Protein AF-A0A1F2X149-F1 (afdb_monomer_lite)

Secondary structure (DSSP, 8-state):
--HHHHHHHHHHHHHHHHHHHHHHHHHHHHHHHHHTT----SHHHHHHHHHHHHIIIIIHHHHHHHHHHHHHHHHHTTSS-STTHHHHHHHHHHHHHHHHHHHHHHHHHHHHTHHHHHHHHHHHHTS---

Sequence (130 aa):
MNDKARFGKYRGLSIASLVTGLLSVVSISLIFRWSSSFHVINLETLLTKLIIVFILGIGLPLTAIICGSIDLKRIKAGRCNNKGKGLSITGIVLGSLFLTLGLLLFIEEIFFNMSAINDLIFKYEQIPSK

Structure (mmCIF, N/CA/C/O backbone):
data_AF-A0A1F2X149-F1
#
_entry.id   AF-A0A1F2X149-F1
#
loop_
_atom_site.group_PDB
_atom_site.id
_atom_site.type_symbol
_atom_site.label_atom_id
_atom_site.label_alt_id
_atom_site.label_comp_id
_atom_site.label_asym_id
_atom_site.label_entity_id
_atom_site.label_seq_id
_atom_site.pdbx_PDB_ins_code
_atom_site.Cartn_x
_atom_site.Cartn_y
_atom_site.Cartn_z
_atom_site.occupancy
_atom_site.B_iso_or_equiv
_atom_site.auth_seq_id
_atom_site.auth_comp_id
_atom_site.auth_asym_id
_atom_site.auth_atom_id
_atom_site.pdbx_PDB_model_num
ATOM 1 N N . MET A 1 1 ? -19.504 21.571 27.629 1.00 43.56 1 MET A N 1
ATOM 2 C CA . MET A 1 1 ? -18.397 21.242 26.700 1.00 43.56 1 MET A CA 1
ATOM 3 C C . MET A 1 1 ? -18.920 20.191 25.720 1.00 43.56 1 MET A C 1
ATOM 5 O O . MET A 1 1 ? -19.611 19.285 26.153 1.00 43.56 1 MET A O 1
ATOM 9 N N . ASN A 1 2 ? -18.753 20.389 24.409 1.00 46.97 2 ASN A N 1
ATOM 10 C CA . ASN A 1 2 ? -19.522 19.703 23.356 1.00 46.97 2 ASN A CA 1
ATOM 11 C C . ASN A 1 2 ? -19.009 18.274 23.080 1.00 46.97 2 ASN A C 1
ATOM 13 O O . ASN A 1 2 ? -18.217 18.046 22.162 1.00 46.97 2 ASN A O 1
ATOM 17 N N . ASP A 1 3 ? -19.458 17.306 23.876 1.00 50.97 3 ASP A N 1
ATOM 18 C CA . ASP A 1 3 ? -19.035 15.906 23.764 1.00 50.97 3 ASP A CA 1
ATOM 19 C C . ASP A 1 3 ? -19.369 15.287 22.394 1.00 50.97 3 ASP A C 1
ATOM 21 O O . ASP A 1 3 ? -18.582 14.508 21.854 1.00 50.97 3 ASP A O 1
ATOM 25 N N . LYS A 1 4 ? -20.461 15.713 21.742 1.00 47.94 4 LYS A N 1
ATOM 26 C CA . LYS A 1 4 ? -20.848 15.233 20.400 1.00 47.94 4 LYS A CA 1
ATOM 27 C C . LYS A 1 4 ? -19.817 15.569 19.312 1.00 47.94 4 LYS A C 1
ATOM 29 O O . LYS A 1 4 ? -19.559 14.730 18.449 1.00 47.94 4 LYS A O 1
ATOM 34 N N . ALA A 1 5 ? -19.189 16.746 19.367 1.00 48.50 5 ALA A N 1
ATOM 35 C CA . ALA A 1 5 ? -18.159 17.148 18.399 1.00 48.50 5 ALA A CA 1
ATOM 36 C C . ALA A 1 5 ? -16.861 16.338 18.555 1.00 48.50 5 ALA A C 1
ATOM 38 O O . ALA A 1 5 ? -16.192 16.021 17.569 1.00 48.50 5 ALA A O 1
ATOM 39 N N . ARG A 1 6 ? -16.531 15.943 19.792 1.00 50.44 6 ARG A N 1
ATOM 40 C CA . ARG A 1 6 ? -15.435 15.013 20.077 1.00 50.44 6 ARG A CA 1
ATOM 41 C C . ARG A 1 6 ? -15.744 13.639 19.472 1.00 50.44 6 ARG A C 1
ATOM 43 O O . ARG A 1 6 ? -14.979 13.178 18.629 1.00 50.44 6 ARG A O 1
ATOM 50 N N . PHE A 1 7 ? -16.898 13.046 19.788 1.00 48.94 7 PHE A N 1
ATOM 51 C CA . PHE A 1 7 ? -17.290 11.713 19.299 1.00 48.94 7 PHE A CA 1
ATOM 52 C C . PHE A 1 7 ? -17.370 11.586 17.766 1.00 48.94 7 PHE A C 1
ATOM 54 O O . PHE A 1 7 ? -16.956 10.559 17.225 1.00 48.94 7 PHE A O 1
ATOM 61 N N . GLY A 1 8 ? -17.838 12.615 17.050 1.00 51.69 8 GLY A N 1
ATOM 62 C CA . GLY A 1 8 ? -17.883 12.616 15.579 1.00 51.69 8 GLY A CA 1
ATOM 63 C C . GLY A 1 8 ? -16.498 12.631 14.920 1.00 51.69 8 GLY A C 1
ATOM 64 O O . GLY A 1 8 ? -16.254 11.883 13.973 1.00 51.69 8 GLY A O 1
ATOM 65 N N . LYS A 1 9 ? -15.558 13.413 15.467 1.00 52.16 9 LYS A N 1
ATOM 66 C CA . LYS A 1 9 ? -14.178 13.515 14.959 1.00 52.16 9 LYS A CA 1
ATOM 67 C C . LYS A 1 9 ? -13.397 12.205 15.116 1.00 52.16 9 LYS A C 1
ATOM 69 O O . LYS A 1 9 ? -12.504 11.924 14.323 1.00 52.16 9 LYS A O 1
ATOM 74 N N . TYR A 1 10 ? -13.741 11.390 16.113 1.00 57.94 10 TYR A N 1
ATOM 75 C CA . TYR A 1 10 ? -13.048 10.126 16.378 1.00 57.94 10 TYR A CA 1
ATOM 76 C C . TYR A 1 10 ? -13.466 8.990 15.452 1.00 57.94 10 TYR A C 1
ATOM 78 O O . TYR A 1 10 ? -12.627 8.202 15.028 1.00 57.94 10 TYR A O 1
ATOM 86 N N . ARG A 1 11 ? -14.733 8.966 15.033 1.00 65.88 11 ARG A N 1
ATOM 87 C CA . ARG A 1 11 ? -15.195 8.018 14.013 1.00 65.88 11 ARG A CA 1
ATOM 88 C C . ARG A 1 11 ? -14.447 8.203 12.686 1.00 65.88 11 ARG A C 1
ATOM 90 O O . ARG A 1 11 ? -14.241 7.235 11.963 1.00 65.88 11 ARG A O 1
ATOM 97 N N . GLY A 1 12 ? -13.995 9.430 12.411 1.00 78.38 12 GLY A N 1
ATOM 98 C CA . GLY A 1 12 ? -13.243 9.786 11.212 1.00 78.38 12 GLY A CA 1
ATOM 99 C C . GLY A 1 12 ? -11.943 9.000 11.031 1.00 78.38 12 GLY A C 1
ATOM 100 O O . GLY A 1 12 ? -11.692 8.550 9.922 1.00 78.38 12 GLY A O 1
ATOM 101 N N . LEU A 1 13 ? -11.147 8.765 12.087 1.00 81.25 13 LEU A N 1
ATOM 102 C CA . LEU A 1 13 ? -9.887 8.009 11.950 1.00 81.25 13 LEU A CA 1
ATOM 103 C C . LEU A 1 13 ? -10.127 6.530 11.651 1.00 81.25 13 LEU A C 1
ATOM 105 O O . LEU A 1 13 ? -9.435 5.942 10.826 1.00 81.25 13 LEU A O 1
ATOM 109 N N . SER A 1 14 ? -11.109 5.944 12.325 1.00 82.50 14 SER A N 1
ATOM 110 C CA . SER A 1 14 ? -11.479 4.545 12.151 1.00 82.50 14 SER A CA 1
ATOM 111 C C . SER A 1 14 ? -12.035 4.270 10.748 1.00 82.50 14 SER A C 1
ATOM 113 O O . SER A 1 14 ? -11.627 3.324 10.077 1.00 82.50 14 SER A O 1
ATOM 115 N N . ILE A 1 15 ? -12.907 5.161 10.261 1.00 86.44 15 ILE A N 1
ATOM 116 C CA . ILE A 1 15 ? -13.419 5.125 8.886 1.00 86.44 15 ILE A CA 1
ATOM 117 C C . ILE A 1 15 ? -12.283 5.376 7.893 1.00 86.44 15 ILE A C 1
ATOM 119 O O . ILE A 1 15 ? -12.165 4.634 6.927 1.00 86.44 15 ILE A O 1
ATOM 123 N N . ALA A 1 16 ? -11.421 6.366 8.140 1.00 88.00 16 ALA A N 1
ATOM 124 C CA . ALA A 1 16 ? -10.283 6.652 7.272 1.00 88.00 16 ALA A CA 1
ATOM 125 C C . ALA A 1 16 ? -9.350 5.446 7.156 1.00 88.00 16 ALA A C 1
ATOM 127 O O . ALA A 1 16 ? -8.944 5.134 6.046 1.00 88.00 16 ALA A O 1
ATOM 128 N N . SER A 1 17 ? -9.073 4.738 8.258 1.00 88.94 17 SER A N 1
ATOM 129 C CA . SER A 1 17 ? -8.267 3.510 8.270 1.00 88.94 17 SER A CA 1
ATOM 130 C C . SER A 1 17 ? -8.881 2.410 7.403 1.00 88.94 17 SER A C 1
ATOM 132 O O . SER A 1 17 ? -8.184 1.809 6.589 1.00 88.94 17 SER A O 1
ATOM 134 N N . LEU A 1 18 ? -10.194 2.184 7.512 1.00 89.75 18 LEU A N 1
ATOM 135 C CA . LEU A 1 18 ? -10.878 1.200 6.674 1.00 89.75 18 LEU A CA 1
ATOM 136 C C . LEU A 1 18 ? -10.885 1.618 5.196 1.00 89.75 18 LEU A C 1
ATOM 138 O O . LEU A 1 18 ? -10.585 0.804 4.328 1.00 89.75 18 LEU A O 1
ATOM 142 N N . VAL A 1 19 ? -11.228 2.875 4.908 1.00 92.00 19 VAL A N 1
ATOM 143 C CA . VAL A 1 19 ? -11.323 3.401 3.539 1.00 92.00 19 VAL A CA 1
ATOM 144 C C . VAL A 1 19 ? -9.960 3.386 2.860 1.00 92.00 19 VAL A C 1
ATOM 146 O O . VAL A 1 19 ? -9.873 2.952 1.718 1.00 92.00 19 VAL A O 1
ATOM 149 N N . THR A 1 20 ? -8.891 3.791 3.551 1.00 90.94 20 THR A N 1
ATOM 150 C CA . THR A 1 20 ? -7.528 3.700 3.001 1.00 90.94 20 THR A CA 1
ATOM 151 C C . THR A 1 20 ? -7.104 2.253 2.800 1.00 90.94 20 THR A C 1
ATOM 153 O O . THR A 1 20 ? -6.566 1.957 1.742 1.00 90.94 20 THR A O 1
ATOM 156 N N . GLY A 1 21 ? -7.421 1.339 3.725 1.00 87.06 21 GLY A N 1
ATOM 157 C CA . GLY A 1 21 ? -7.152 -0.093 3.546 1.00 87.06 21 GLY A CA 1
ATOM 158 C C . GLY A 1 21 ? -7.888 -0.704 2.346 1.00 87.06 21 GLY A C 1
ATOM 159 O O . GLY A 1 21 ? -7.292 -1.443 1.568 1.00 87.06 21 GLY A O 1
ATOM 160 N N . LEU A 1 22 ? -9.164 -0.363 2.143 1.00 91.44 22 LEU A N 1
ATOM 161 C CA . LEU A 1 22 ? -9.929 -0.774 0.957 1.00 91.44 22 LEU A CA 1
ATOM 162 C C . LEU A 1 22 ? -9.372 -0.151 -0.325 1.00 91.44 22 LEU A C 1
ATOM 164 O O . LEU A 1 22 ? -9.279 -0.821 -1.351 1.00 91.44 22 LEU A O 1
ATOM 168 N N . LEU A 1 23 ? -8.970 1.117 -0.265 1.00 91.94 23 LEU A N 1
ATOM 169 C CA . LEU A 1 23 ? -8.354 1.801 -1.393 1.00 91.94 23 LEU A CA 1
ATOM 170 C C . LEU A 1 23 ? -7.021 1.144 -1.769 1.00 91.94 23 LEU A C 1
ATOM 172 O O . LEU A 1 23 ? -6.768 0.962 -2.954 1.00 91.94 23 LEU A O 1
ATOM 176 N N . SER A 1 24 ? -6.230 0.682 -0.792 1.00 89.56 24 SER A N 1
ATOM 177 C CA . SER A 1 24 ? -5.014 -0.105 -1.036 1.00 89.56 24 SER A CA 1
ATOM 178 C C . SER A 1 24 ? -5.283 -1.372 -1.851 1.00 89.56 24 SER A C 1
ATOM 180 O O . SER A 1 24 ? -4.501 -1.682 -2.746 1.00 89.56 24 SER A O 1
ATOM 182 N N . VAL A 1 25 ? -6.397 -2.073 -1.601 1.00 89.44 25 VAL A N 1
ATOM 183 C CA . VAL A 1 25 ? -6.789 -3.276 -2.367 1.00 89.44 25 VAL A CA 1
ATOM 184 C C . VAL A 1 25 ? -6.968 -2.933 -3.847 1.00 89.44 25 VAL A C 1
ATOM 186 O O . VAL A 1 25 ? -6.427 -3.600 -4.734 1.00 89.44 25 VAL A O 1
ATOM 189 N N . VAL A 1 26 ? -7.731 -1.870 -4.113 1.00 91.69 26 VAL A N 1
ATOM 190 C CA . VAL A 1 26 ? -8.038 -1.413 -5.473 1.00 91.69 26 VAL A CA 1
ATOM 191 C C . VAL A 1 26 ? -6.766 -0.917 -6.157 1.00 91.69 26 VAL A C 1
ATOM 193 O O . VAL A 1 26 ? -6.490 -1.295 -7.294 1.00 91.69 26 VAL A O 1
ATOM 196 N N . SER A 1 27 ? -5.956 -0.126 -5.452 1.00 89.12 27 SER A N 1
ATOM 197 C CA . SER A 1 27 ? -4.689 0.401 -5.954 1.00 89.12 27 SER A CA 1
ATOM 198 C C . SER A 1 27 ? -3.705 -0.705 -6.320 1.00 89.12 27 SER A C 1
ATOM 200 O O . SER A 1 27 ? -3.149 -0.664 -7.410 1.00 89.12 27 SER A O 1
ATOM 202 N N . ILE A 1 28 ? -3.524 -1.723 -5.477 1.00 86.38 28 ILE 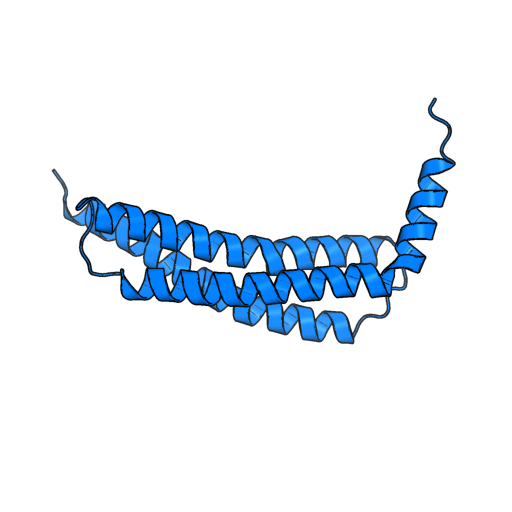A N 1
ATOM 203 C CA . ILE A 1 28 ? -2.609 -2.834 -5.776 1.00 86.38 28 ILE A CA 1
ATOM 204 C C . ILE A 1 28 ? -3.093 -3.658 -6.966 1.00 86.38 28 ILE A C 1
ATOM 206 O O . ILE A 1 28 ? -2.286 -4.026 -7.815 1.00 86.38 28 ILE A O 1
ATOM 210 N N . SER A 1 29 ? -4.402 -3.868 -7.096 1.00 87.44 29 SER A N 1
ATOM 211 C CA . SER A 1 29 ? -4.971 -4.545 -8.269 1.00 87.44 29 SER A CA 1
ATOM 212 C C . SER A 1 29 ? -4.693 -3.769 -9.565 1.00 87.44 29 SER A C 1
ATOM 214 O O . SER A 1 29 ? -4.354 -4.357 -10.593 1.00 87.44 29 SER A O 1
ATOM 216 N N . LEU A 1 30 ? -4.792 -2.435 -9.514 1.00 86.94 30 LEU A N 1
ATOM 217 C CA . LEU A 1 30 ? -4.456 -1.559 -10.638 1.00 86.94 30 LEU A CA 1
ATOM 218 C C . LEU A 1 30 ? -2.958 -1.583 -10.952 1.00 86.94 30 LEU A C 1
ATOM 220 O O . LEU A 1 30 ? -2.602 -1.695 -12.122 1.00 86.94 30 LEU A O 1
ATOM 224 N N . ILE A 1 31 ? -2.096 -1.527 -9.932 1.00 84.62 31 ILE A N 1
ATOM 225 C CA . ILE A 1 31 ? -0.638 -1.616 -10.092 1.00 84.62 31 ILE A CA 1
ATOM 226 C C . ILE A 1 31 ? -0.262 -2.941 -10.746 1.00 84.62 31 ILE A C 1
ATOM 228 O O . ILE A 1 31 ? 0.481 -2.936 -11.718 1.00 84.62 31 ILE A O 1
ATOM 232 N N . PHE A 1 32 ? -0.808 -4.060 -10.274 1.00 83.12 32 PHE A N 1
ATOM 233 C CA . PHE A 1 32 ? -0.522 -5.384 -10.823 1.00 83.12 32 PHE A CA 1
ATOM 234 C C . PHE A 1 32 ? -0.925 -5.495 -12.303 1.00 83.12 32 PHE A C 1
ATOM 236 O O . PHE A 1 32 ? -0.154 -5.963 -13.146 1.00 83.12 32 PHE A O 1
ATOM 243 N N . ARG A 1 33 ? -2.115 -4.989 -12.657 1.00 84.00 33 ARG A N 1
ATOM 244 C CA . ARG A 1 33 ? -2.582 -4.957 -14.053 1.00 84.00 33 ARG A CA 1
ATOM 245 C C . ARG A 1 33 ? -1.742 -4.032 -14.933 1.00 84.00 33 ARG A C 1
ATOM 247 O O . ARG A 1 33 ? -1.517 -4.319 -16.104 1.00 84.00 33 ARG A O 1
ATOM 254 N N . TRP A 1 34 ? -1.310 -2.901 -14.387 1.00 78.44 34 TRP A N 1
ATOM 255 C CA . TRP A 1 34 ? -0.519 -1.922 -15.123 1.00 78.44 34 TRP A CA 1
ATOM 256 C C . TRP A 1 34 ? 0.925 -2.395 -15.321 1.00 78.44 34 TRP A C 1
ATOM 258 O O . TRP A 1 34 ? 1.453 -2.304 -16.427 1.00 78.44 34 TRP A O 1
ATOM 268 N N . SER A 1 35 ? 1.521 -2.980 -14.280 1.00 72.31 35 SER A N 1
ATOM 269 C CA . SER A 1 35 ? 2.868 -3.549 -14.283 1.00 72.31 35 SER A CA 1
ATOM 270 C C . SER A 1 35 ? 3.037 -4.621 -15.359 1.00 72.31 35 SER A C 1
ATOM 272 O O . SER A 1 35 ? 4.006 -4.570 -16.112 1.00 72.31 35 SER A O 1
ATOM 274 N N . SER A 1 36 ? 2.047 -5.506 -15.509 1.00 69.75 36 SER A N 1
ATOM 275 C CA . SER A 1 36 ? 2.045 -6.571 -16.524 1.00 69.75 36 SER A CA 1
ATOM 276 C C . SER A 1 36 ? 1.867 -6.085 -17.970 1.00 69.75 36 SER A C 1
ATOM 278 O O . SER A 1 36 ? 2.155 -6.841 -18.893 1.00 69.75 36 SER A O 1
ATOM 280 N N . SER A 1 37 ? 1.405 -4.848 -18.194 1.00 63.47 37 SER A N 1
ATOM 281 C CA . SER A 1 37 ? 1.075 -4.341 -19.540 1.00 63.47 37 SER A CA 1
ATOM 282 C C . SER A 1 37 ? 2.141 -3.428 -20.156 1.00 63.47 37 SER A C 1
ATOM 284 O O . SER A 1 37 ? 2.160 -3.258 -21.373 1.00 63.47 37 SER A O 1
ATOM 286 N N . PHE A 1 38 ? 3.011 -2.812 -19.353 1.00 60.88 38 PHE A N 1
ATOM 287 C CA . PHE A 1 38 ? 3.994 -1.842 -19.843 1.00 60.88 38 PHE A CA 1
ATOM 288 C C . PHE A 1 38 ? 5.404 -2.433 -19.847 1.00 60.88 38 PHE A C 1
ATOM 290 O O . PHE A 1 38 ? 6.047 -2.536 -18.802 1.00 60.88 38 PHE A O 1
ATOM 297 N N . HIS A 1 39 ? 5.915 -2.739 -21.041 1.00 58.84 39 HIS A N 1
ATOM 298 C CA . HIS A 1 39 ? 7.357 -2.831 -21.245 1.00 58.84 39 HIS A CA 1
ATOM 299 C C . HIS A 1 39 ? 7.966 -1.440 -21.041 1.00 58.84 39 HIS A C 1
ATOM 301 O O . HIS A 1 39 ? 7.489 -0.457 -21.608 1.00 58.84 39 HIS A O 1
ATOM 307 N N . VAL A 1 40 ? 8.995 -1.344 -20.201 1.00 60.09 40 VAL A N 1
ATOM 308 C CA . VAL A 1 40 ? 9.696 -0.085 -19.942 1.00 60.09 40 VAL A CA 1
ATOM 309 C C . VAL A 1 40 ? 10.506 0.281 -21.182 1.00 60.09 40 VAL A C 1
ATOM 311 O O . VAL A 1 40 ? 11.450 -0.418 -21.535 1.00 60.09 40 VAL A O 1
ATOM 314 N N . ILE A 1 41 ? 10.105 1.357 -21.861 1.00 63.69 41 ILE A N 1
ATOM 315 C CA . ILE A 1 41 ? 10.763 1.827 -23.092 1.00 63.69 41 ILE A CA 1
ATOM 316 C C . ILE A 1 41 ? 11.761 2.950 -22.769 1.00 63.69 41 ILE A C 1
ATOM 318 O O . ILE A 1 41 ? 12.790 3.051 -23.423 1.00 63.69 41 ILE A O 1
ATOM 322 N N . ASN A 1 42 ? 11.484 3.775 -21.744 1.00 71.62 42 ASN A N 1
ATOM 323 C CA . ASN A 1 42 ? 12.254 4.983 -21.423 1.00 71.62 42 ASN A CA 1
ATOM 324 C C . ASN A 1 42 ? 12.417 5.230 -19.907 1.00 71.62 42 ASN A C 1
ATOM 326 O O . ASN A 1 42 ? 11.599 4.811 -19.087 1.00 71.62 42 ASN A O 1
ATOM 330 N N . LEU A 1 43 ? 13.434 6.016 -19.541 1.00 72.19 43 LEU A N 1
ATOM 331 C CA . LEU A 1 43 ? 13.774 6.375 -18.155 1.00 72.19 43 LEU A CA 1
ATOM 332 C C . LEU A 1 43 ? 12.633 7.042 -17.376 1.00 72.19 43 LEU A C 1
ATOM 334 O O . LEU A 1 43 ? 12.342 6.682 -16.239 1.00 72.19 43 LEU A O 1
ATOM 338 N N . GLU A 1 44 ? 11.961 7.994 -18.023 1.00 79.19 44 GLU A N 1
ATOM 339 C CA . GLU A 1 44 ? 10.828 8.734 -17.459 1.00 79.19 44 GLU A CA 1
ATOM 340 C C . GLU A 1 44 ? 9.695 7.785 -17.054 1.00 79.19 44 GLU A C 1
ATOM 342 O O . GLU A 1 44 ? 9.083 7.929 -15.992 1.00 79.19 44 GLU A O 1
ATOM 347 N N . THR A 1 45 ? 9.452 6.754 -17.874 1.00 79.00 45 THR A N 1
ATOM 348 C CA . THR A 1 45 ? 8.426 5.747 -17.585 1.00 79.00 45 THR A CA 1
ATOM 349 C C . THR A 1 45 ? 8.813 4.862 -16.404 1.00 79.00 45 THR A C 1
ATOM 351 O O . THR A 1 45 ? 7.944 4.544 -15.595 1.00 79.00 45 THR A O 1
ATOM 354 N N . LEU A 1 46 ? 10.102 4.541 -16.240 1.00 79.81 46 LEU A N 1
ATOM 355 C CA . LEU A 1 46 ? 10.608 3.787 -15.090 1.00 79.81 46 LEU A CA 1
ATOM 356 C C . LEU A 1 46 ? 10.456 4.575 -13.782 1.00 79.81 46 LEU A C 1
ATOM 358 O O . LEU A 1 46 ? 9.901 4.057 -12.813 1.00 79.81 46 LEU A O 1
ATOM 362 N N . LEU A 1 47 ? 10.900 5.836 -13.761 1.00 82.31 47 LEU A N 1
ATOM 363 C CA . LEU A 1 47 ? 10.790 6.707 -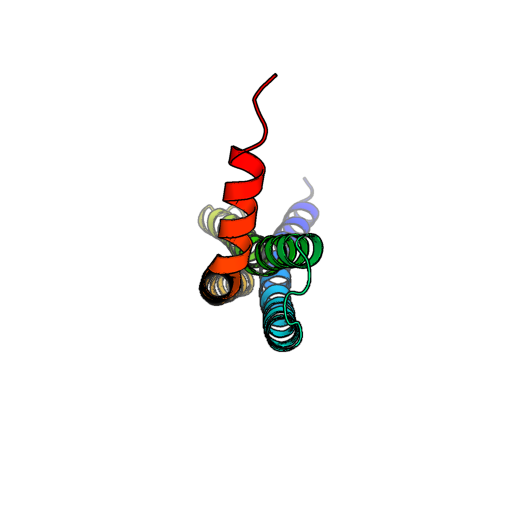12.585 1.00 82.31 47 LEU A CA 1
ATOM 364 C C . LEU A 1 47 ? 9.332 6.926 -12.185 1.00 82.31 47 LEU A C 1
ATOM 366 O O . LEU A 1 47 ? 8.975 6.765 -11.018 1.00 82.31 47 LEU A O 1
ATOM 370 N N . THR A 1 48 ? 8.472 7.221 -13.160 1.00 83.75 48 THR A N 1
ATOM 371 C CA . THR A 1 48 ? 7.033 7.388 -12.924 1.00 83.75 48 THR A CA 1
ATOM 372 C C . THR A 1 48 ? 6.422 6.115 -12.339 1.00 83.75 48 THR A C 1
ATOM 374 O O . THR A 1 48 ? 5.663 6.184 -11.371 1.00 83.75 48 THR A O 1
ATOM 377 N N . LYS A 1 49 ? 6.790 4.941 -12.868 1.00 83.31 49 LYS A N 1
ATOM 378 C CA . LYS A 1 49 ? 6.320 3.644 -12.367 1.00 83.31 49 LYS A CA 1
ATOM 379 C C . LYS A 1 49 ? 6.750 3.413 -10.917 1.00 83.31 49 LYS A C 1
ATOM 381 O O . LYS A 1 49 ? 5.895 3.122 -10.083 1.00 83.31 49 LYS A O 1
ATOM 386 N N . LEU A 1 50 ? 8.024 3.633 -10.588 1.00 85.69 50 LEU A N 1
ATOM 387 C CA . LEU A 1 50 ? 8.546 3.486 -9.223 1.00 85.69 50 LEU A CA 1
ATOM 388 C C . LEU A 1 50 ? 7.854 4.427 -8.228 1.00 85.69 50 LEU A C 1
ATOM 390 O O . LEU A 1 50 ? 7.466 3.990 -7.144 1.00 85.69 50 LEU A O 1
ATOM 394 N N . ILE A 1 51 ? 7.643 5.695 -8.597 1.00 87.50 51 ILE A N 1
ATOM 395 C CA . ILE A 1 51 ? 6.958 6.680 -7.743 1.00 87.50 51 ILE A CA 1
ATOM 396 C C . ILE A 1 51 ? 5.511 6.253 -7.474 1.00 87.50 51 ILE A C 1
ATOM 398 O O . ILE A 1 51 ? 5.055 6.292 -6.329 1.00 87.50 51 ILE A O 1
ATOM 402 N N . ILE A 1 52 ? 4.788 5.816 -8.508 1.00 87.12 52 ILE A N 1
ATOM 403 C CA . ILE A 1 52 ? 3.398 5.366 -8.374 1.00 87.12 52 ILE A CA 1
ATOM 404 C C . ILE A 1 52 ? 3.319 4.129 -7.476 1.00 87.12 52 ILE A C 1
ATOM 406 O O . ILE A 1 52 ? 2.508 4.112 -6.548 1.00 87.12 52 ILE A O 1
ATOM 410 N N . VAL A 1 53 ? 4.166 3.120 -7.706 1.00 87.06 53 VAL A N 1
ATOM 411 C CA . VAL A 1 53 ? 4.207 1.898 -6.884 1.00 87.06 53 VAL A CA 1
ATOM 412 C C . VAL A 1 53 ? 4.544 2.237 -5.433 1.00 87.06 53 VAL A C 1
ATOM 414 O O . VAL A 1 53 ? 3.917 1.702 -4.524 1.00 87.06 53 VAL A O 1
ATOM 417 N N . PHE A 1 54 ? 5.457 3.176 -5.191 1.00 88.12 54 PHE A N 1
ATOM 418 C CA . PHE A 1 54 ? 5.800 3.608 -3.839 1.00 88.12 54 PHE A CA 1
ATOM 419 C C . PHE A 1 54 ? 4.621 4.300 -3.133 1.00 88.12 54 PHE A C 1
ATOM 421 O O . PHE A 1 54 ? 4.224 3.911 -2.033 1.00 88.12 54 PHE A O 1
ATOM 428 N N . ILE A 1 55 ? 4.003 5.302 -3.761 1.00 89.00 55 ILE A N 1
ATOM 429 C CA . ILE A 1 55 ? 2.906 6.062 -3.140 1.00 89.00 55 ILE A CA 1
ATOM 430 C C . ILE A 1 55 ? 1.677 5.170 -2.930 1.00 89.00 55 ILE A C 1
ATOM 432 O O . ILE A 1 55 ? 1.093 5.150 -1.842 1.00 89.00 55 ILE A O 1
ATOM 436 N N . LEU A 1 56 ? 1.285 4.424 -3.963 1.00 88.00 56 LEU A N 1
ATOM 437 C CA . LEU A 1 56 ? 0.054 3.640 -3.952 1.00 88.00 56 LEU A CA 1
ATOM 438 C C . LEU A 1 56 ? 0.213 2.274 -3.278 1.00 88.00 56 LEU A C 1
ATOM 440 O O . LEU A 1 56 ? -0.710 1.817 -2.606 1.00 88.00 56 LEU A O 1
ATOM 444 N N . GLY A 1 57 ? 1.364 1.628 -3.447 1.00 86.38 57 GLY A N 1
ATOM 445 C CA . GLY A 1 57 ? 1.653 0.303 -2.903 1.00 86.38 57 GLY A CA 1
ATOM 446 C C . GLY A 1 57 ? 2.218 0.321 -1.484 1.00 86.38 57 GLY A C 1
ATOM 447 O O . GLY A 1 57 ? 2.037 -0.655 -0.767 1.00 86.38 57 GLY A O 1
ATOM 448 N N . ILE A 1 58 ? 2.862 1.409 -1.045 1.00 89.25 58 ILE A N 1
ATOM 449 C CA . ILE A 1 58 ? 3.469 1.498 0.297 1.00 89.25 58 ILE A CA 1
ATOM 450 C C . ILE A 1 58 ? 2.813 2.605 1.121 1.00 89.25 58 ILE A C 1
ATOM 452 O O . ILE A 1 58 ? 2.393 2.360 2.253 1.00 89.25 58 ILE A O 1
ATOM 456 N N . GLY A 1 59 ? 2.668 3.807 0.557 1.00 91.19 59 GLY A N 1
ATOM 457 C CA . GLY A 1 59 ? 2.129 4.967 1.272 1.00 91.19 59 GLY A CA 1
ATOM 458 C C . GLY A 1 59 ? 0.703 4.752 1.786 1.00 91.19 59 GLY A C 1
ATOM 459 O O . GLY A 1 59 ? 0.434 4.908 2.979 1.00 91.19 59 GLY A O 1
ATOM 460 N N . LEU A 1 60 ? -0.209 4.344 0.904 1.00 90.06 60 LEU A N 1
ATOM 461 C CA . LEU A 1 60 ? -1.617 4.087 1.233 1.00 90.06 60 LEU A CA 1
ATOM 462 C C . LEU A 1 60 ? -1.799 3.034 2.346 1.00 90.06 60 LEU A C 1
ATOM 464 O O . LEU A 1 60 ? -2.435 3.355 3.357 1.00 90.06 60 LEU A O 1
ATOM 468 N N . PRO A 1 61 ? -1.209 1.828 2.247 1.00 91.06 61 PRO A N 1
ATOM 469 C CA . PRO A 1 61 ? -1.293 0.841 3.321 1.00 91.06 61 PRO A CA 1
ATOM 470 C C . PRO A 1 61 ? -0.708 1.340 4.648 1.00 91.06 61 PRO A C 1
ATOM 472 O O . PRO A 1 61 ? -1.295 1.106 5.708 1.00 91.06 61 PRO A O 1
ATOM 475 N N . LEU A 1 62 ? 0.396 2.101 4.611 1.00 92.56 62 LEU A N 1
ATOM 476 C CA . LEU A 1 62 ? 0.967 2.718 5.812 1.00 92.56 62 LEU A CA 1
ATOM 477 C C . LEU A 1 62 ? -0.034 3.657 6.490 1.00 92.56 62 LEU A C 1
ATOM 479 O O . LEU A 1 62 ? -0.198 3.609 7.711 1.00 92.56 62 LEU A O 1
ATOM 483 N N . THR A 1 63 ? -0.721 4.503 5.716 1.00 92.50 63 THR A N 1
ATOM 484 C CA . THR A 1 63 ? -1.726 5.418 6.277 1.00 92.50 63 THR A CA 1
ATOM 485 C C . THR A 1 63 ? -2.882 4.663 6.930 1.00 92.50 63 THR A C 1
ATOM 487 O O . THR A 1 63 ? -3.303 5.045 8.024 1.00 92.50 63 THR A O 1
ATOM 490 N N . ALA A 1 64 ? -3.323 3.542 6.346 1.00 92.06 64 ALA A N 1
ATOM 491 C CA . ALA A 1 64 ? -4.355 2.688 6.930 1.00 92.06 64 ALA A CA 1
ATOM 492 C C . ALA A 1 64 ? -3.930 2.136 8.301 1.00 92.06 64 ALA A C 1
ATOM 494 O O . ALA A 1 64 ? -4.690 2.235 9.274 1.00 92.06 64 ALA A O 1
ATOM 495 N N . ILE A 1 65 ? -2.689 1.643 8.402 1.00 93.50 65 ILE A N 1
ATOM 496 C CA . ILE A 1 65 ? -2.097 1.130 9.646 1.00 93.50 65 ILE A CA 1
ATOM 497 C C . ILE A 1 65 ? -1.974 2.244 10.688 1.00 93.50 65 ILE A C 1
ATOM 499 O O . ILE A 1 65 ? -2.372 2.057 11.841 1.00 93.50 65 ILE A O 1
ATOM 503 N N . ILE A 1 66 ? -1.448 3.411 10.309 1.00 93.44 66 ILE A N 1
ATOM 504 C CA . ILE A 1 66 ? -1.229 4.540 11.222 1.00 93.44 66 ILE A CA 1
ATOM 505 C C . ILE A 1 66 ? -2.566 5.058 11.760 1.00 93.44 66 ILE A C 1
ATOM 507 O O . ILE A 1 66 ? -2.721 5.190 12.978 1.00 93.44 66 ILE A O 1
ATOM 511 N N . CYS A 1 67 ? -3.550 5.304 10.891 1.00 91.56 67 CYS A N 1
ATOM 512 C CA . CYS A 1 67 ? -4.874 5.782 11.293 1.00 91.56 67 CYS A CA 1
ATOM 513 C C . CYS A 1 67 ? -5.564 4.797 12.241 1.00 91.56 67 CYS A C 1
ATOM 515 O O . CYS A 1 67 ? -6.053 5.207 13.298 1.00 91.56 67 CYS A O 1
ATOM 517 N N . GLY A 1 68 ? -5.541 3.502 11.917 1.00 88.94 68 GLY A N 1
ATOM 518 C CA . GLY A 1 68 ? -6.136 2.475 12.769 1.00 88.94 68 GLY A CA 1
ATOM 519 C C . GLY A 1 68 ? -5.406 2.349 14.107 1.00 88.94 68 GLY A C 1
ATOM 520 O O . GLY A 1 68 ? -6.041 2.248 15.156 1.00 88.94 68 GLY A O 1
ATOM 521 N N . SER A 1 69 ? -4.072 2.435 14.102 1.00 90.44 69 SER A N 1
ATOM 522 C CA . SER A 1 69 ? -3.242 2.319 15.308 1.00 90.44 69 SER A CA 1
ATOM 523 C C . SER A 1 69 ? -3.431 3.492 16.266 1.00 90.44 69 SER A C 1
ATOM 525 O O . SER A 1 69 ? -3.499 3.297 17.483 1.00 90.44 69 SER A O 1
ATOM 527 N N . ILE A 1 70 ? -3.524 4.7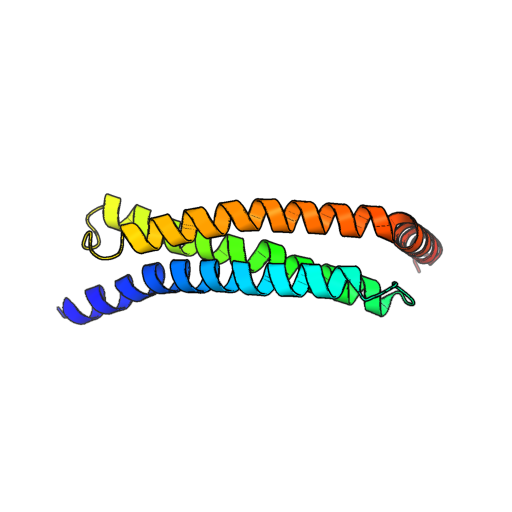20 15.744 1.00 90.00 70 ILE A N 1
ATOM 528 C CA . ILE A 1 70 ? -3.793 5.918 16.552 1.00 90.00 70 ILE A CA 1
ATOM 529 C C . ILE A 1 70 ? -5.168 5.806 17.210 1.00 90.00 70 ILE A C 1
ATOM 531 O O . ILE A 1 70 ? -5.303 6.114 18.398 1.00 90.00 70 ILE A O 1
ATOM 535 N N . ASP A 1 71 ? -6.174 5.353 16.463 1.00 86.75 71 ASP A N 1
ATOM 536 C CA . ASP A 1 71 ? -7.524 5.171 16.985 1.00 86.75 71 ASP A CA 1
ATOM 537 C C . ASP A 1 71 ? -7.561 4.095 18.083 1.00 86.75 71 ASP A C 1
ATOM 539 O O . ASP A 1 71 ? -8.033 4.350 19.194 1.00 86.75 71 ASP A O 1
ATOM 543 N N . LEU A 1 72 ? -6.923 2.941 17.854 1.00 86.31 72 LEU A N 1
ATOM 544 C CA . LEU A 1 72 ? -6.831 1.867 18.848 1.00 86.31 72 LEU A CA 1
ATOM 545 C C . LEU A 1 72 ? -6.106 2.298 20.129 1.00 86.31 72 LEU A C 1
ATOM 547 O O . LEU A 1 72 ? -6.573 2.001 21.232 1.00 86.31 72 LEU A O 1
ATOM 551 N N . LYS A 1 73 ? -4.986 3.026 20.007 1.00 88.06 73 LYS A N 1
ATOM 552 C CA . LYS A 1 73 ? -4.246 3.569 21.161 1.00 88.06 73 LYS A CA 1
ATOM 553 C C . 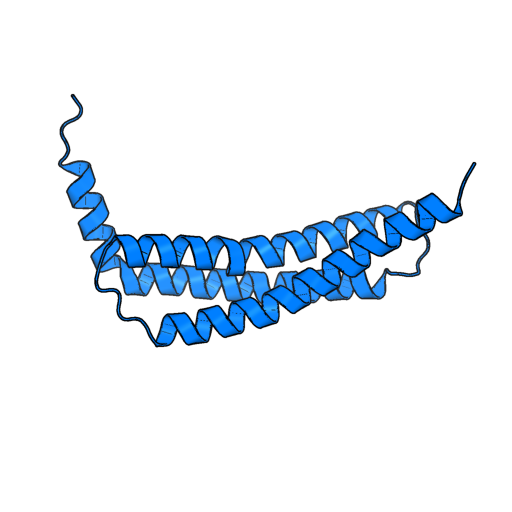LYS A 1 73 ? -5.121 4.504 21.998 1.00 88.06 73 LYS A C 1
ATOM 555 O O . LYS A 1 73 ? -5.025 4.500 23.224 1.00 88.06 73 LYS A O 1
ATOM 560 N N . ARG A 1 74 ? -5.990 5.293 21.362 1.00 80.69 74 ARG A N 1
ATOM 561 C CA . ARG A 1 74 ? -6.906 6.216 22.054 1.00 80.69 74 ARG A CA 1
ATOM 562 C C . ARG A 1 74 ? -8.068 5.492 22.724 1.00 80.69 74 ARG A C 1
ATOM 564 O O . ARG A 1 74 ? -8.401 5.850 23.852 1.00 80.69 74 ARG A O 1
ATOM 571 N N . ILE A 1 75 ? -8.628 4.468 22.076 1.00 83.94 75 ILE A N 1
ATOM 572 C CA . ILE A 1 75 ? -9.647 3.588 22.670 1.00 83.94 75 ILE A CA 1
ATOM 573 C C . ILE A 1 75 ? -9.078 2.901 23.918 1.00 83.94 75 ILE A C 1
ATOM 575 O O . ILE A 1 75 ? -9.688 2.958 24.981 1.00 83.94 75 ILE A O 1
ATOM 579 N N . LYS A 1 76 ? -7.864 2.335 23.833 1.00 84.12 76 LYS A N 1
ATOM 580 C CA . LYS A 1 76 ? -7.190 1.689 24.976 1.00 84.12 76 LYS A CA 1
ATOM 581 C C . LYS A 1 76 ? -6.938 2.655 26.140 1.00 84.12 76 LYS A C 1
ATOM 583 O O . LYS A 1 76 ? -6.982 2.242 27.290 1.00 84.12 76 LYS A O 1
ATOM 588 N N . ALA A 1 77 ? -6.706 3.935 25.852 1.00 85.62 77 ALA A N 1
ATOM 589 C CA . ALA A 1 77 ? -6.511 4.975 26.860 1.00 85.62 77 ALA A CA 1
ATOM 590 C C . ALA A 1 77 ? -7.823 5.535 27.452 1.00 85.62 77 ALA A C 1
ATOM 592 O O . ALA A 1 77 ? -7.779 6.559 28.129 1.00 85.62 77 ALA A O 1
ATOM 593 N N . GLY A 1 78 ? -8.989 4.951 27.140 1.00 79.38 78 GLY A N 1
ATOM 594 C CA . GLY A 1 78 ? -10.294 5.434 27.612 1.00 79.38 78 GLY A CA 1
ATOM 595 C C . GLY A 1 78 ? -10.710 6.791 27.033 1.00 79.38 78 GLY A C 1
ATOM 596 O O .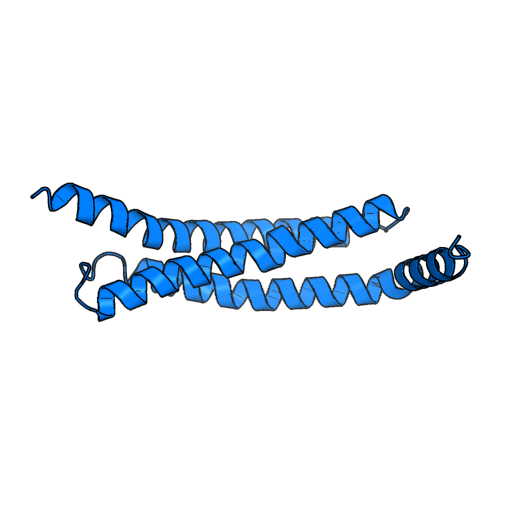 GLY A 1 78 ? -11.681 7.390 27.483 1.00 79.38 78 GLY A O 1
ATOM 597 N N . ARG A 1 79 ? -9.989 7.297 26.022 1.00 75.00 79 ARG A N 1
ATOM 598 C CA . ARG A 1 79 ? -10.242 8.615 25.413 1.00 75.00 79 ARG A CA 1
ATOM 599 C C . ARG A 1 79 ? -11.314 8.577 24.324 1.00 75.00 79 ARG A C 1
ATOM 601 O O . ARG A 1 79 ? -11.652 9.622 23.772 1.00 75.00 79 ARG A O 1
ATOM 608 N N . CYS A 1 80 ? -11.809 7.389 23.977 1.00 69.06 80 CYS A N 1
ATOM 609 C CA . CYS A 1 80 ? -12.828 7.198 22.959 1.00 69.06 80 CYS A CA 1
ATOM 610 C C . CYS A 1 80 ? -13.706 5.972 23.244 1.00 69.06 80 CYS A C 1
ATOM 612 O O . CYS A 1 80 ? -13.311 5.077 23.985 1.00 69.06 80 CYS A O 1
ATOM 614 N N . ASN A 1 81 ? -14.892 5.934 22.636 1.00 68.38 81 ASN A N 1
ATOM 615 C CA . ASN A 1 81 ? -15.824 4.815 22.758 1.00 68.38 81 ASN A CA 1
ATOM 616 C C . ASN A 1 81 ? -15.323 3.597 21.951 1.00 68.38 81 ASN A C 1
ATOM 618 O O . ASN A 1 81 ? -14.672 3.756 20.924 1.00 68.38 81 ASN A O 1
ATOM 622 N N . ASN A 1 82 ? -15.692 2.378 22.354 1.00 75.56 82 ASN A N 1
ATOM 623 C CA . ASN A 1 82 ? -15.352 1.138 21.639 1.00 75.56 82 ASN A CA 1
ATOM 624 C C . ASN A 1 82 ? -16.002 1.031 20.242 1.00 75.56 82 ASN A C 1
ATOM 626 O O . ASN A 1 82 ? -15.633 0.163 19.447 1.00 75.56 82 ASN A O 1
ATOM 630 N N . LYS A 1 83 ? -16.961 1.910 19.919 1.00 69.50 83 LYS A N 1
ATOM 631 C CA . LYS A 1 83 ? -17.553 2.027 18.580 1.00 69.50 83 LYS A CA 1
ATOM 632 C C . LYS A 1 83 ? -16.497 2.504 17.573 1.00 69.50 83 LYS A C 1
ATOM 634 O O . LYS A 1 83 ? -1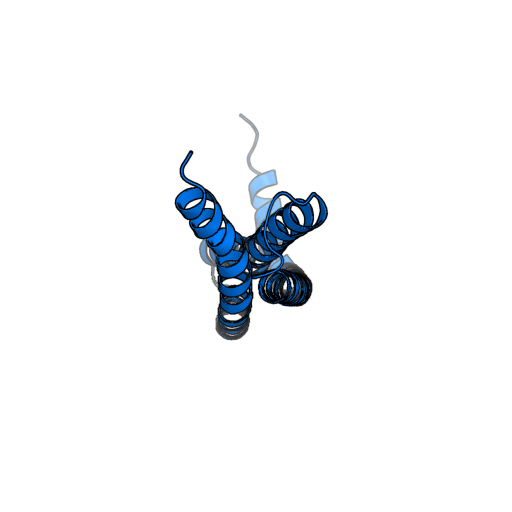6.139 3.673 17.570 1.00 69.50 83 LYS A O 1
ATOM 639 N N . GLY A 1 84 ? -16.048 1.597 16.704 1.00 74.81 84 GLY A N 1
ATOM 640 C CA . GLY A 1 84 ? -14.992 1.840 15.705 1.00 74.81 84 GLY A CA 1
ATOM 641 C C . GLY A 1 84 ? -13.795 0.900 15.850 1.00 74.81 84 GLY A C 1
ATOM 642 O O . GLY A 1 84 ? -13.089 0.647 14.883 1.00 74.81 84 GLY A O 1
ATOM 643 N N . LYS A 1 85 ? -13.629 0.251 17.010 1.00 83.38 85 LYS A N 1
ATOM 644 C CA . LYS A 1 85 ? -12.509 -0.669 17.263 1.00 83.38 85 LYS A CA 1
ATOM 645 C C . LYS A 1 85 ? -12.347 -1.735 16.168 1.00 83.38 85 LYS A C 1
ATOM 647 O O . LYS A 1 85 ? -11.236 -1.964 15.707 1.00 83.38 85 LYS A O 1
ATOM 652 N N . GLY A 1 86 ? -13.452 -2.342 15.727 1.00 86.25 86 GLY A N 1
ATOM 653 C CA . GLY A 1 86 ? -13.440 -3.349 14.660 1.00 86.25 86 GLY A CA 1
ATOM 654 C C . GLY A 1 86 ? -13.004 -2.798 13.299 1.00 86.25 86 GLY A C 1
ATOM 655 O O . GLY A 1 86 ? -12.218 -3.441 12.612 1.00 86.25 86 GLY A O 1
ATOM 656 N N . LEU A 1 87 ? -13.442 -1.589 12.937 1.00 87.19 87 LEU A N 1
ATOM 657 C CA . LEU A 1 87 ? -13.059 -0.932 11.681 1.00 87.19 87 LEU A CA 1
ATOM 658 C C . LEU A 1 87 ? -11.568 -0.573 11.685 1.00 87.19 87 LEU A C 1
ATOM 660 O O . LEU A 1 87 ? -10.880 -0.826 10.704 1.00 87.19 87 LEU A O 1
ATOM 664 N N . SER A 1 88 ? -11.058 -0.070 12.812 1.00 86.62 88 SER A N 1
ATOM 665 C CA . SER A 1 88 ? -9.640 0.265 12.983 1.00 86.62 88 SER A CA 1
ATOM 666 C C . SER A 1 88 ? -8.749 -0.977 12.925 1.00 86.62 88 SER A C 1
ATOM 668 O O . SER A 1 88 ? -7.710 -0.951 12.277 1.00 86.62 88 SER A O 1
ATOM 670 N N . ILE A 1 89 ? -9.164 -2.091 13.543 1.00 90.75 89 ILE A N 1
ATOM 671 C CA . ILE A 1 89 ? -8.454 -3.377 13.421 1.00 90.75 89 ILE A CA 1
ATOM 672 C C . ILE A 1 89 ? -8.490 -3.869 11.975 1.00 90.75 89 ILE A C 1
ATOM 674 O O . ILE A 1 89 ? -7.456 -4.252 11.444 1.00 90.75 89 ILE A O 1
ATOM 678 N N . THR A 1 90 ? -9.653 -3.823 11.326 1.00 92.44 90 THR A N 1
ATOM 679 C CA . THR A 1 90 ? -9.810 -4.268 9.934 1.00 92.44 90 THR A CA 1
ATOM 680 C C . THR A 1 90 ? -8.926 -3.451 8.993 1.00 92.44 90 THR A C 1
ATOM 682 O O . THR A 1 90 ? -8.214 -4.027 8.179 1.00 92.44 90 THR A O 1
ATOM 685 N N . GLY A 1 91 ? -8.899 -2.125 9.150 1.00 90.38 91 GLY A N 1
ATOM 686 C CA . GLY A 1 91 ? -8.022 -1.242 8.384 1.00 90.38 91 GLY A CA 1
ATOM 687 C C . GLY A 1 91 ? -6.535 -1.518 8.620 1.00 90.38 91 GLY A C 1
ATOM 688 O O . GLY A 1 91 ? -5.772 -1.534 7.659 1.00 90.38 91 GLY A O 1
ATOM 689 N N . ILE A 1 92 ? -6.119 -1.824 9.857 1.00 93.12 92 ILE A N 1
ATOM 690 C CA . ILE A 1 92 ? -4.744 -2.274 10.143 1.00 93.12 92 ILE A CA 1
ATOM 691 C C . ILE A 1 92 ? -4.452 -3.604 9.449 1.00 93.12 92 ILE A C 1
ATOM 693 O O . ILE A 1 92 ? -3.406 -3.734 8.830 1.00 93.12 92 ILE A O 1
ATOM 697 N N . VAL A 1 93 ? -5.342 -4.594 9.550 1.00 95.06 93 VAL A N 1
ATOM 698 C CA . VAL A 1 93 ? -5.124 -5.925 8.961 1.00 95.06 93 VAL A CA 1
ATOM 699 C C . VAL A 1 93 ? -5.026 -5.834 7.440 1.00 95.06 93 VAL A C 1
ATOM 701 O O . VAL A 1 93 ? -4.079 -6.375 6.872 1.00 95.06 93 VAL A O 1
ATOM 704 N N . LEU A 1 94 ? -5.943 -5.107 6.789 1.00 92.25 94 LEU A N 1
ATOM 705 C CA . LEU A 1 94 ? -5.852 -4.839 5.353 1.00 92.25 94 LEU A CA 1
ATOM 706 C C . LEU A 1 94 ? -4.557 -4.092 5.028 1.00 92.25 94 LEU A C 1
ATOM 708 O O . LEU A 1 94 ? -3.802 -4.538 4.171 1.00 92.25 94 LEU A O 1
ATOM 712 N N . GLY A 1 95 ? -4.270 -2.995 5.729 1.00 90.50 95 GLY A N 1
ATOM 713 C CA . GLY A 1 95 ? -3.058 -2.211 5.510 1.00 90.50 95 GLY A CA 1
ATOM 714 C C . GLY A 1 95 ? -1.790 -3.060 5.620 1.00 90.50 95 GLY A C 1
ATOM 715 O O . GLY A 1 95 ? -0.948 -3.008 4.738 1.00 90.50 95 GLY A O 1
ATOM 716 N N . SER A 1 96 ? -1.665 -3.907 6.638 1.00 92.75 96 SER A N 1
ATOM 717 C CA . SER A 1 96 ? -0.501 -4.783 6.803 1.00 92.75 96 SER A CA 1
ATOM 718 C C . SER A 1 96 ? -0.384 -5.819 5.686 1.00 92.75 96 SER A C 1
ATOM 720 O O . SER A 1 96 ? 0.700 -5.985 5.135 1.00 92.75 96 SER A O 1
ATOM 722 N N . LEU A 1 97 ? -1.487 -6.479 5.315 1.00 93.56 97 LEU A N 1
ATOM 723 C CA . LEU A 1 97 ? -1.496 -7.472 4.236 1.00 93.56 97 LEU A CA 1
ATOM 724 C C . LEU A 1 97 ? -1.041 -6.853 2.907 1.00 93.56 97 LEU A C 1
ATOM 726 O O . LEU A 1 97 ? -0.174 -7.384 2.213 1.00 93.56 97 LEU A O 1
ATOM 730 N N . PHE A 1 98 ? -1.612 -5.698 2.574 1.00 91.62 98 PHE A N 1
ATOM 731 C CA . PHE A 1 98 ? -1.333 -5.001 1.326 1.00 91.62 98 PHE A CA 1
ATOM 732 C C . PHE A 1 98 ? 0.008 -4.266 1.338 1.00 91.62 98 PHE A C 1
ATOM 734 O O . PHE A 1 98 ? 0.614 -4.132 0.283 1.00 91.62 98 PHE A O 1
ATOM 741 N N . LEU A 1 99 ? 0.528 -3.873 2.502 1.00 92.88 99 LEU A N 1
ATOM 742 C CA . LEU A 1 99 ? 1.894 -3.365 2.628 1.00 92.88 99 LEU A CA 1
ATOM 743 C C . LEU A 1 99 ? 2.917 -4.442 2.256 1.00 92.88 99 LEU A C 1
ATOM 745 O O . LEU A 1 99 ? 3.863 -4.160 1.524 1.00 92.88 99 LEU A O 1
ATOM 749 N N . THR A 1 100 ? 2.725 -5.677 2.728 1.00 92.06 100 THR A N 1
ATOM 750 C CA . THR A 1 100 ? 3.604 -6.799 2.370 1.00 92.06 100 THR A CA 1
ATOM 751 C C . THR A 1 100 ? 3.559 -7.079 0.868 1.00 92.06 100 THR A C 1
ATOM 753 O O . THR A 1 100 ? 4.608 -7.232 0.248 1.00 92.06 100 THR A O 1
ATOM 756 N N . LEU A 1 101 ? 2.365 -7.080 0.265 1.00 90.25 101 LEU A N 1
ATOM 757 C CA . LEU A 1 101 ? 2.209 -7.243 -1.185 1.00 90.25 101 LEU A CA 1
ATOM 758 C C . LEU A 1 101 ? 2.831 -6.083 -1.974 1.00 90.25 101 LEU A C 1
ATOM 760 O O . LEU A 1 101 ? 3.519 -6.315 -2.961 1.00 90.25 101 LEU A O 1
ATOM 764 N N . GLY A 1 102 ? 2.630 -4.840 -1.535 1.00 88.75 102 GLY A N 1
ATOM 765 C CA . GLY A 1 102 ? 3.206 -3.660 -2.177 1.00 88.75 102 GLY A CA 1
ATOM 766 C C . GLY A 1 102 ? 4.733 -3.652 -2.141 1.00 88.75 102 GLY A C 1
ATOM 767 O O . GLY A 1 102 ? 5.363 -3.316 -3.140 1.00 88.75 102 GLY A O 1
ATOM 768 N N . LEU A 1 103 ? 5.335 -4.086 -1.028 1.00 90.94 103 LEU A N 1
ATOM 769 C CA . LEU A 1 103 ? 6.785 -4.269 -0.919 1.00 90.94 103 LEU A CA 1
ATOM 770 C C . LEU A 1 103 ? 7.304 -5.355 -1.863 1.00 90.94 103 LEU A C 1
ATOM 772 O O . LEU A 1 103 ? 8.332 -5.150 -2.503 1.00 90.94 103 LEU A O 1
ATOM 776 N N . LEU A 1 104 ? 6.596 -6.481 -1.969 1.00 90.94 104 LEU A N 1
ATOM 777 C CA . LEU A 1 104 ? 6.962 -7.554 -2.892 1.00 90.94 104 LEU A CA 1
ATOM 778 C C . LEU A 1 104 ? 6.967 -7.053 -4.342 1.00 90.94 104 LEU A C 1
ATOM 780 O O . LEU A 1 104 ? 7.973 -7.197 -5.028 1.00 90.94 104 LEU A O 1
ATOM 784 N N . LEU A 1 105 ? 5.893 -6.380 -4.767 1.00 86.44 105 LEU A N 1
ATOM 785 C CA . LEU A 1 105 ? 5.794 -5.798 -6.110 1.00 86.44 105 LEU A CA 1
ATOM 786 C C . LEU A 1 105 ? 6.878 -4.746 -6.366 1.00 86.44 105 LEU A C 1
ATOM 788 O O . LEU A 1 105 ? 7.427 -4.674 -7.459 1.00 86.44 105 LEU A O 1
ATOM 792 N N . PHE A 1 106 ? 7.214 -3.934 -5.363 1.00 87.75 106 PHE A N 1
ATOM 793 C CA . PHE A 1 106 ? 8.281 -2.944 -5.488 1.00 87.75 106 PHE A CA 1
ATOM 794 C C . PHE A 1 106 ? 9.654 -3.596 -5.708 1.00 87.75 106 PHE A C 1
ATOM 796 O O . PHE A 1 106 ? 10.424 -3.139 -6.550 1.00 87.75 106 PHE A O 1
ATOM 803 N N . ILE A 1 107 ? 9.952 -4.683 -4.988 1.00 88.44 107 ILE A N 1
ATOM 804 C CA . ILE A 1 107 ? 11.186 -5.457 -5.181 1.00 88.44 107 ILE A CA 1
ATOM 805 C C . ILE A 1 107 ? 11.210 -6.100 -6.571 1.00 88.44 107 ILE A C 1
ATOM 807 O O . ILE A 1 107 ? 12.234 -6.025 -7.250 1.00 88.44 107 ILE A O 1
ATOM 811 N N . GLU A 1 108 ? 10.098 -6.694 -7.012 1.00 85.88 108 GLU A N 1
ATOM 812 C CA . GLU A 1 108 ? 9.987 -7.270 -8.356 1.00 85.88 108 GLU A CA 1
ATOM 813 C C . GLU A 1 108 ? 10.253 -6.219 -9.440 1.00 85.88 108 GLU A C 1
ATOM 815 O O . GLU A 1 108 ? 11.049 -6.464 -10.344 1.00 85.88 108 GLU A O 1
ATOM 820 N N . GLU A 1 109 ? 9.675 -5.020 -9.327 1.00 82.88 109 GLU A N 1
ATOM 821 C CA . GLU A 1 109 ? 9.922 -3.923 -10.272 1.00 82.88 109 GLU A CA 1
ATOM 822 C C . GLU A 1 109 ? 11.393 -3.505 -10.323 1.00 82.88 109 GLU A C 1
ATOM 824 O O . GLU A 1 109 ? 11.918 -3.248 -11.407 1.00 82.88 109 GLU A O 1
ATOM 829 N N . ILE A 1 110 ? 12.083 -3.447 -9.182 1.00 84.38 110 ILE A N 1
ATOM 830 C CA . ILE A 1 110 ? 13.523 -3.157 -9.163 1.00 84.38 110 ILE A CA 1
ATOM 831 C C . ILE A 1 110 ? 14.291 -4.270 -9.874 1.00 84.38 110 ILE A C 1
ATOM 833 O O . ILE A 1 110 ? 15.158 -3.984 -10.697 1.00 84.38 110 ILE A O 1
ATOM 837 N N . PHE A 1 111 ? 13.963 -5.530 -9.588 1.00 84.88 111 PHE A N 1
ATOM 838 C CA . PHE A 1 111 ? 14.658 -6.678 -10.160 1.00 84.88 111 PHE A CA 1
ATOM 839 C C . PHE A 1 111 ? 14.490 -6.755 -11.683 1.00 84.88 111 PHE A C 1
ATOM 841 O O . PHE A 1 111 ? 15.481 -6.861 -12.405 1.00 84.88 111 PHE A O 1
ATOM 848 N N . PHE A 1 112 ? 13.259 -6.631 -12.188 1.00 81.62 112 PHE A N 1
ATOM 849 C CA . PHE A 1 112 ? 12.980 -6.665 -13.628 1.00 81.62 112 PHE A CA 1
ATOM 850 C C . PHE A 1 112 ? 13.611 -5.496 -14.384 1.00 81.62 112 PHE A C 1
ATOM 852 O O . PHE A 1 112 ? 14.021 -5.658 -15.532 1.00 81.62 112 PHE A O 1
ATOM 859 N N . ASN A 1 113 ? 13.726 -4.330 -13.747 1.00 80.81 113 ASN A N 1
ATOM 860 C CA . ASN A 1 113 ? 14.282 -3.136 -14.376 1.00 80.81 113 ASN A CA 1
ATOM 861 C C . ASN A 1 113 ? 15.754 -2.887 -14.017 1.00 80.81 113 ASN A C 1
ATOM 863 O O . ASN A 1 113 ? 16.283 -1.822 -14.336 1.00 80.81 113 ASN A O 1
ATOM 867 N N . MET A 1 114 ? 16.442 -3.850 -13.393 1.00 81.38 114 MET A N 1
ATOM 868 C CA . MET A 1 114 ? 17.795 -3.641 -12.870 1.00 81.38 114 MET A CA 1
ATOM 869 C C . MET A 1 114 ? 18.813 -3.280 -13.960 1.00 81.38 114 MET A C 1
ATOM 871 O O . MET A 1 114 ? 19.707 -2.470 -13.731 1.00 81.38 114 MET A O 1
ATOM 875 N N . SER A 1 115 ? 18.642 -3.812 -15.174 1.00 77.25 115 SER A N 1
ATOM 876 C CA . SER A 1 115 ? 19.437 -3.413 -16.346 1.00 77.25 115 SER A CA 1
ATOM 877 C C . SER A 1 115 ? 19.294 -1.915 -16.648 1.00 77.25 115 SER A C 1
ATOM 879 O O . SER A 1 115 ? 20.300 -1.220 -16.752 1.00 77.25 115 SER A O 1
ATOM 881 N N . ALA A 1 116 ? 18.063 -1.404 -16.717 1.00 76.06 116 ALA A N 1
ATOM 882 C CA . ALA A 1 116 ? 17.805 0.009 -16.982 1.00 76.06 116 ALA A CA 1
ATOM 883 C C . ALA A 1 116 ? 18.269 0.913 -15.826 1.00 76.06 116 ALA A C 1
ATOM 885 O O . ALA A 1 116 ? 18.711 2.036 -16.059 1.00 76.06 116 ALA A O 1
ATOM 886 N N . ILE A 1 117 ? 18.194 0.428 -14.582 1.00 77.94 117 ILE A N 1
ATOM 887 C CA . ILE A 1 117 ? 18.692 1.138 -13.394 1.00 77.94 117 ILE A CA 1
ATOM 888 C C . ILE A 1 117 ? 20.222 1.240 -13.424 1.00 77.94 117 ILE A C 1
ATOM 890 O O . ILE A 1 117 ? 20.763 2.310 -13.155 1.00 77.94 117 ILE A O 1
ATOM 894 N N . ASN A 1 118 ? 20.924 0.166 -13.784 1.00 81.50 118 ASN A N 1
ATOM 895 C CA . ASN A 1 118 ? 22.384 0.172 -13.872 1.00 81.50 118 ASN A CA 1
ATOM 896 C C . ASN A 1 118 ? 22.895 1.123 -14.960 1.00 81.50 118 ASN A C 1
ATOM 898 O O . ASN A 1 118 ? 23.825 1.887 -14.702 1.00 81.50 118 ASN A O 1
ATOM 902 N N . ASP A 1 119 ? 22.250 1.147 -16.130 1.00 78.88 119 ASP A N 1
ATOM 903 C CA . ASP A 1 119 ? 22.565 2.119 -17.186 1.00 78.88 119 ASP A CA 1
ATOM 904 C C . ASP A 1 119 ? 22.373 3.568 -16.705 1.00 78.88 119 ASP A C 1
ATOM 906 O O . ASP A 1 119 ? 23.150 4.462 -17.047 1.00 78.88 119 ASP A O 1
ATOM 910 N N . LEU A 1 120 ? 21.359 3.808 -15.868 1.00 74.44 120 LEU A N 1
ATOM 911 C CA . LEU A 1 120 ? 21.075 5.108 -15.255 1.00 74.44 120 LEU A CA 1
ATOM 912 C C . LEU A 1 120 ? 22.194 5.525 -14.294 1.00 74.44 120 LEU A C 1
ATOM 914 O O . LEU A 1 120 ? 22.716 6.633 -14.406 1.00 74.44 120 LEU A O 1
ATOM 918 N N . ILE A 1 121 ? 22.581 4.632 -13.381 1.00 78.25 121 ILE A N 1
ATOM 919 C CA . ILE A 1 121 ? 23.642 4.877 -12.394 1.00 78.25 121 ILE A CA 1
ATOM 920 C C . ILE A 1 121 ? 24.953 5.203 -13.108 1.00 78.25 121 ILE A C 1
ATOM 922 O O . ILE A 1 121 ? 25.561 6.235 -12.826 1.00 78.25 121 ILE A O 1
ATOM 926 N N . PHE A 1 122 ? 25.332 4.393 -14.098 1.00 77.75 122 PHE A N 1
ATOM 927 C CA . PHE A 1 122 ? 26.566 4.593 -14.852 1.00 77.75 122 PHE A CA 1
ATOM 928 C C . PHE A 1 122 ? 26.577 5.930 -15.605 1.00 77.75 122 PHE A C 1
ATOM 930 O O . PHE A 1 122 ? 27.582 6.640 -15.620 1.00 77.75 122 PHE A O 1
ATOM 937 N N . LYS A 1 123 ? 25.441 6.328 -16.191 1.00 75.75 123 LYS A N 1
ATOM 938 C CA . LYS A 1 123 ? 25.314 7.609 -16.898 1.00 75.75 123 LYS A CA 1
ATOM 939 C C . LYS A 1 123 ? 25.444 8.819 -15.968 1.00 75.75 123 LYS A C 1
ATOM 941 O O . LYS A 1 123 ? 25.989 9.836 -16.391 1.00 75.75 123 LYS A O 1
ATOM 946 N N . TYR A 1 124 ? 24.956 8.730 -14.731 1.00 70.19 124 TYR A N 1
ATOM 947 C CA . TYR A 1 124 ? 25.098 9.802 -13.739 1.00 70.19 124 TYR A CA 1
ATOM 948 C C . TYR A 1 124 ? 26.499 9.858 -13.123 1.00 70.19 124 TYR A C 1
ATOM 950 O O . TYR A 1 124 ? 26.991 10.950 -12.853 1.00 70.19 124 TYR A O 1
ATOM 958 N N . GLU A 1 125 ? 27.158 8.714 -12.947 1.00 74.50 125 GLU A N 1
ATOM 959 C CA . GLU A 1 125 ? 28.525 8.638 -12.419 1.00 74.50 125 GLU A CA 1
ATOM 960 C C . GLU A 1 125 ? 29.558 9.261 -13.376 1.00 74.50 125 GLU A C 1
ATOM 962 O O . GLU A 1 125 ? 30.568 9.805 -12.938 1.00 74.50 125 GLU A O 1
ATOM 967 N N . GLN A 1 126 ? 29.274 9.280 -14.684 1.00 68.81 126 GLN A N 1
ATOM 968 C CA . GLN A 1 126 ? 30.115 9.949 -15.683 1.00 68.81 126 GLN A CA 1
ATOM 969 C C . GLN A 1 126 ? 29.900 11.466 -15.809 1.00 68.81 126 GLN A C 1
ATOM 971 O O . GLN A 1 126 ? 30.566 12.093 -16.634 1.00 68.81 126 GLN A O 1
ATOM 976 N N . ILE A 1 127 ? 29.003 12.087 -15.035 1.00 62.72 127 ILE A N 1
ATOM 977 C CA . ILE A 1 127 ? 28.871 13.550 -15.031 1.00 62.72 127 ILE A CA 1
ATOM 978 C C . ILE A 1 127 ? 29.994 14.103 -14.142 1.00 62.72 127 ILE A C 1
ATOM 980 O O . ILE A 1 127 ? 29.910 13.959 -12.921 1.00 62.72 127 ILE A O 1
ATOM 984 N N . PRO A 1 128 ? 31.050 14.730 -14.700 1.00 58.81 128 PRO A N 1
ATOM 985 C CA . PRO A 1 128 ? 32.117 15.277 -13.877 1.00 58.81 128 PRO A CA 1
ATOM 986 C C . PRO A 1 128 ? 31.522 16.333 -12.945 1.00 58.81 128 PRO A C 1
ATOM 988 O O . PRO A 1 128 ? 30.839 17.254 -13.408 1.00 58.81 128 PRO A O 1
ATOM 991 N N . SER A 1 129 ? 31.766 16.201 -11.637 1.00 60.75 129 SER A N 1
ATOM 992 C CA . SER A 1 129 ? 31.425 17.261 -10.691 1.00 60.75 129 SER A CA 1
ATOM 993 C C . SER A 1 129 ? 32.213 18.505 -11.097 1.00 60.75 129 SER A C 1
ATOM 995 O O . SER A 1 129 ? 33.444 18.503 -11.029 1.00 60.75 129 SER A O 1
ATOM 997 N N . LYS A 1 130 ? 31.510 19.526 -11.588 1.00 54.09 130 LYS A N 1
ATOM 998 C CA . LYS A 1 130 ? 32.083 20.865 -11.714 1.00 54.09 130 LYS A CA 1
ATOM 999 C C . LYS A 1 130 ? 32.327 21.460 -10.338 1.00 54.09 130 LYS A C 1
ATOM 1001 O O . LYS A 1 130 ? 31.459 21.252 -9.461 1.00 54.09 130 LYS A O 1
#

pLDDT: mean 80.32, std 12.55, range [43.56, 95.06]

Radius of gyration: 19.88 Å; chains: 1; bounding box: 53×29×51 Å

Foldseek 3Di:
DDVVVLQVVLLVLLVLLLVLLVQLVVLLVVLVVVVVPDDDPDPVVLVVNLVSLCCSQAVSLVSSLVSLVVSCVCVVVVNYDCVSNVSSVNSNVSSVVSNVVSVVVSVVSCVVCVVVVVVVVVVVVPPDDD